Protein AF-A0A401P9Y8-F1 (afdb_monomer_lite)

Secondary structure (DSSP, 8-state):
-EEE--EEEE-TT-SS-EEEE-STTS---TT--EEE--SSPPP--TT----EEEEEEE-SS-TT-EEEEEEETTEEEEEEE-

InterPro domains:
  IPR025799 Protein arginine N-methyltransferase [PTHR11006] (3-74)
  IPR029063 S-adenosyl-L-methionine-dependent methyltransferase superfamily [SSF53335] (3-81)
  IPR055135 Protein arginine N-methyltransferase domain [PF22528] (5-71)

Foldseek 3Di:
DDKDWDKDWDDPPDPDIDIAICDPVGPHDPVRIDDDDDPDDDDDDPPDDWDWDWDWDQDPVDRVWIWIWIGTPNDIDIDIDD

Radius of gyration: 16.2 Å; chains: 1; bounding box: 33×33×43 Å

Organism: Scyliorhinus torazame (NCBI:txid75743)

Structure (mmCIF, N/CA/C/O backbone):
data_AF-A0A401P9Y8-F1
#
_entry.id   AF-A0A401P9Y8-F1
#
loop_
_atom_s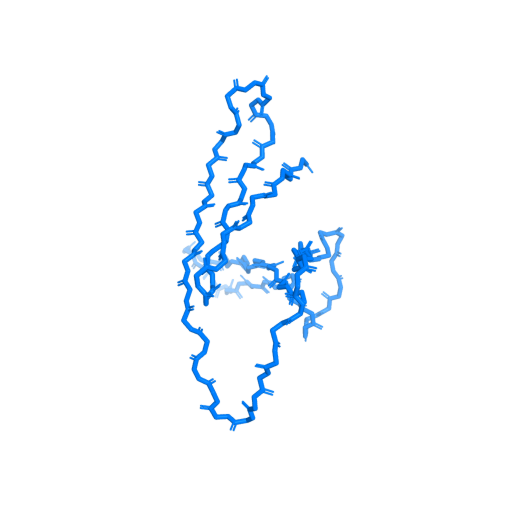ite.group_PDB
_atom_site.id
_atom_site.type_symbol
_atom_site.label_atom_id
_atom_site.label_alt_id
_atom_site.label_comp_id
_atom_site.label_asym_id
_atom_site.label_entity_id
_atom_site.label_seq_id
_atom_site.pdbx_PDB_ins_code
_atom_site.Cartn_x
_atom_site.Cartn_y
_atom_site.Cartn_z
_atom_site.occupancy
_atom_site.B_iso_or_equiv
_atom_site.auth_seq_id
_atom_site.auth_comp_id
_atom_site.auth_asym_id
_atom_site.auth_atom_id
_atom_site.pdbx_PDB_model_num
ATOM 1 N N . ALA A 1 1 ? -6.064 -5.306 9.857 1.00 94.00 1 ALA A N 1
ATOM 2 C CA . ALA A 1 1 ? -5.013 -4.430 9.301 1.00 94.00 1 ALA A CA 1
ATOM 3 C C . ALA A 1 1 ? -5.215 -4.304 7.799 1.00 94.00 1 ALA A C 1
ATOM 5 O O . ALA A 1 1 ? -5.885 -5.155 7.222 1.00 94.00 1 ALA A O 1
ATOM 6 N N . ILE A 1 2 ? -4.648 -3.274 7.183 1.00 95.88 2 ILE A N 1
ATOM 7 C CA . ILE A 1 2 ? -4.615 -3.089 5.727 1.00 95.88 2 ILE A CA 1
ATOM 8 C C . ILE A 1 2 ? -3.168 -3.263 5.279 1.00 95.88 2 ILE A C 1
ATOM 10 O O . ILE A 1 2 ? -2.263 -2.798 5.965 1.00 95.88 2 ILE A O 1
ATOM 14 N N . SER A 1 3 ? -2.938 -3.935 4.153 1.00 96.88 3 SER A N 1
ATOM 15 C CA . SER A 1 3 ? -1.598 -4.119 3.593 1.00 96.88 3 SER A CA 1
ATOM 16 C C . SER A 1 3 ? -1.489 -3.438 2.233 1.00 96.88 3 SER A C 1
ATOM 18 O O . SER A 1 3 ? -2.359 -3.615 1.381 1.00 96.88 3 SER A O 1
ATOM 20 N N . GLY A 1 4 ? -0.428 -2.654 2.048 1.00 97.12 4 GLY A N 1
ATOM 21 C CA . GLY A 1 4 ? -0.062 -2.013 0.791 1.00 97.12 4 GLY A CA 1
ATOM 22 C C . GLY A 1 4 ? 1.212 -2.620 0.208 1.00 97.12 4 GLY A C 1
ATOM 23 O O . GLY A 1 4 ? 2.147 -2.952 0.936 1.00 97.12 4 GLY A O 1
ATOM 24 N N . HIS A 1 5 ? 1.238 -2.749 -1.113 1.00 97.88 5 HIS A N 1
ATOM 25 C CA . HIS A 1 5 ? 2.394 -3.170 -1.900 1.00 97.88 5 HIS A CA 1
ATOM 26 C C . HIS A 1 5 ? 2.359 -2.449 -3.250 1.00 97.88 5 HIS A C 1
ATOM 28 O O . HIS A 1 5 ? 1.401 -1.730 -3.546 1.00 97.88 5 HIS A O 1
ATOM 34 N N . PHE A 1 6 ? 3.399 -2.633 -4.053 1.00 98.06 6 PHE A N 1
ATOM 35 C CA . PHE A 1 6 ? 3.498 -2.059 -5.388 1.00 98.06 6 PHE A CA 1
ATOM 36 C C . PHE A 1 6 ? 3.999 -3.085 -6.403 1.00 98.06 6 PHE A C 1
ATOM 38 O O . PHE A 1 6 ? 4.716 -4.034 -6.059 1.00 98.06 6 PHE A O 1
ATOM 45 N N . ASP A 1 7 ? 3.652 -2.826 -7.657 1.00 98.38 7 ASP A N 1
ATOM 46 C CA . ASP A 1 7 ? 4.111 -3.568 -8.820 1.00 98.38 7 ASP A CA 1
ATOM 47 C C . ASP A 1 7 ? 4.965 -2.643 -9.687 1.00 98.38 7 ASP A C 1
ATOM 49 O O . ASP A 1 7 ? 4.697 -1.442 -9.783 1.00 98.38 7 ASP A O 1
ATOM 53 N N . ILE A 1 8 ? 5.997 -3.199 -10.313 1.00 98.31 8 ILE A N 1
ATOM 54 C CA . ILE A 1 8 ? 6.869 -2.480 -11.242 1.00 98.31 8 ILE A CA 1
ATOM 55 C C . ILE A 1 8 ? 6.788 -3.160 -12.599 1.00 98.31 8 ILE A C 1
ATOM 57 O O . ILE A 1 8 ? 6.963 -4.374 -12.699 1.00 98.31 8 ILE A O 1
ATOM 61 N N . LEU A 1 9 ? 6.562 -2.360 -13.639 1.00 98.12 9 LEU A N 1
ATOM 62 C CA . LEU A 1 9 ? 6.455 -2.809 -15.019 1.00 98.12 9 LEU A CA 1
ATOM 63 C C . LEU A 1 9 ? 7.477 -2.081 -15.898 1.00 98.12 9 LEU A C 1
ATOM 65 O O . LEU A 1 9 ? 7.519 -0.852 -15.938 1.00 98.12 9 LEU A O 1
ATOM 69 N N . PHE A 1 10 ? 8.260 -2.857 -16.640 1.00 97.62 10 PHE A N 1
ATOM 70 C CA . PHE A 1 10 ? 9.168 -2.393 -17.683 1.00 97.62 10 PHE A CA 1
ATOM 71 C C . PHE A 1 10 ? 8.585 -2.795 -19.040 1.00 97.62 10 PHE A C 1
ATOM 73 O O . PHE A 1 10 ? 8.592 -3.974 -19.402 1.00 97.62 10 PHE A O 1
ATOM 80 N N . GLU A 1 11 ? 8.036 -1.826 -19.775 1.00 97.06 11 GLU A N 1
ATOM 81 C CA . GLU A 1 11 ? 7.314 -2.107 -21.026 1.00 97.06 11 GLU A CA 1
ATOM 82 C C . GLU A 1 11 ? 7.696 -1.230 -22.221 1.00 97.06 11 GLU A C 1
ATOM 84 O O . GLU A 1 11 ? 7.657 -1.700 -23.360 1.00 97.06 11 GLU A O 1
ATOM 89 N N . LYS A 1 12 ? 8.052 0.041 -22.003 1.00 96.75 12 LYS A N 1
ATOM 90 C CA . LYS A 1 12 ? 8.262 0.988 -23.101 1.00 96.75 12 LYS A CA 1
ATOM 91 C C . LYS A 1 12 ? 9.553 0.647 -23.848 1.00 96.75 12 LYS A C 1
ATOM 93 O O . LYS A 1 12 ? 10.630 0.714 -23.268 1.00 96.75 12 LYS A O 1
ATOM 98 N N . ASN A 1 13 ? 9.431 0.355 -25.146 1.00 96.06 13 ASN A N 1
ATOM 99 C CA . ASN A 1 13 ? 10.535 -0.008 -26.047 1.00 96.06 13 ASN A CA 1
ATOM 100 C C . ASN A 1 13 ? 11.318 -1.268 -25.623 1.00 96.06 13 ASN A C 1
ATOM 102 O O . ASN A 1 13 ? 12.484 -1.420 -25.982 1.00 96.06 13 ASN A O 1
ATOM 106 N N . CYS A 1 14 ? 10.692 -2.182 -24.878 1.00 95.88 14 CYS A N 1
ATOM 107 C CA . CYS A 1 14 ? 11.293 -3.465 -24.519 1.00 95.88 14 CYS A CA 1
ATOM 108 C C . CYS A 1 14 ? 10.843 -4.561 -25.494 1.00 95.88 14 CYS A C 1
ATOM 110 O O . CYS A 1 14 ? 9.646 -4.734 -25.717 1.00 95.88 14 CYS A O 1
ATOM 112 N N . SER A 1 15 ? 11.786 -5.344 -26.030 1.00 96.00 15 SER A N 1
ATOM 113 C CA . SER A 1 15 ? 11.471 -6.551 -26.813 1.00 96.00 15 SER A CA 1
ATOM 114 C C . SER A 1 15 ? 10.805 -7.631 -25.955 1.00 96.00 15 SER A C 1
ATOM 116 O O . SER A 1 15 ? 9.917 -8.330 -26.429 1.00 96.00 15 SER A O 1
ATOM 118 N N . ASN A 1 16 ? 11.181 -7.706 -24.674 1.00 96.00 16 ASN A N 1
ATOM 119 C CA . ASN A 1 16 ? 10.551 -8.544 -23.660 1.00 96.00 16 ASN A CA 1
ATOM 120 C C . ASN A 1 16 ? 10.083 -7.672 -22.497 1.00 96.00 16 ASN A C 1
ATOM 122 O O . ASN A 1 16 ? 10.887 -6.974 -21.879 1.00 96.00 16 ASN A O 1
ATOM 126 N N . LYS A 1 17 ? 8.787 -7.720 -22.184 1.00 97.06 17 LYS A N 1
ATOM 127 C CA . LYS A 1 17 ? 8.229 -7.013 -21.028 1.00 97.06 17 LYS A CA 1
ATOM 128 C C . LYS A 1 17 ? 8.597 -7.752 -19.749 1.00 97.06 17 LYS A C 1
ATOM 130 O O . LYS A 1 17 ? 8.476 -8.974 -19.686 1.00 97.06 17 LYS A O 1
ATOM 135 N N . VAL A 1 18 ? 9.004 -7.009 -18.728 1.00 97.56 18 VAL A N 1
ATOM 136 C CA . VAL A 1 18 ? 9.373 -7.568 -17.422 1.00 97.56 18 VAL A CA 1
ATOM 137 C C . VAL A 1 18 ? 8.544 -6.892 -16.347 1.00 97.56 18 VAL A C 1
ATOM 139 O O . VAL A 1 18 ? 8.371 -5.674 -16.356 1.00 97.56 18 VAL A O 1
ATOM 142 N N . MET A 1 19 ? 8.031 -7.684 -15.412 1.00 97.88 19 MET A N 1
ATOM 143 C CA . MET A 1 19 ? 7.264 -7.193 -14.278 1.00 97.88 19 MET A CA 1
ATOM 144 C C . MET A 1 19 ? 7.625 -7.984 -13.030 1.00 97.88 19 MET A C 1
ATOM 146 O O . MET A 1 19 ? 7.886 -9.185 -13.100 1.00 97.88 19 MET A O 1
ATOM 150 N N . PHE A 1 20 ? 7.608 -7.308 -11.889 1.00 98.12 20 PHE A N 1
ATOM 151 C CA . PHE A 1 20 ? 7.569 -7.971 -10.598 1.00 98.12 20 PHE A CA 1
ATOM 152 C C . PHE A 1 20 ? 6.606 -7.248 -9.660 1.00 98.12 20 PHE A C 1
ATOM 154 O O . PHE A 1 20 ? 6.340 -6.054 -9.798 1.00 98.12 20 PHE A O 1
ATOM 161 N N . SER A 1 21 ? 6.109 -7.998 -8.685 1.00 98.56 21 SER A N 1
ATOM 162 C CA . SER A 1 21 ? 5.201 -7.519 -7.653 1.00 98.56 21 SER A CA 1
ATOM 163 C C . SER A 1 21 ? 5.827 -7.733 -6.283 1.00 98.56 21 SER A C 1
ATOM 165 O O . SER A 1 21 ? 6.486 -8.745 -6.042 1.00 98.56 21 SER A O 1
ATOM 167 N N . THR A 1 22 ? 5.588 -6.795 -5.371 1.00 98.56 22 THR A N 1
ATOM 168 C CA . THR A 1 22 ? 5.947 -6.932 -3.948 1.00 98.56 22 THR A CA 1
ATOM 169 C C . THR A 1 22 ? 4.790 -7.477 -3.102 1.00 98.56 22 THR A C 1
ATOM 171 O O . THR A 1 22 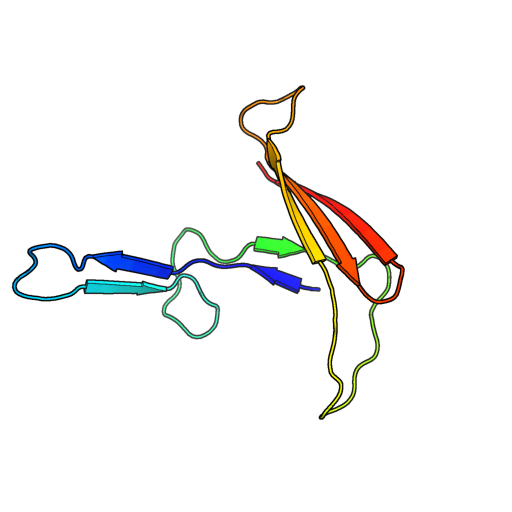? 4.861 -7.503 -1.873 1.00 98.56 22 THR A O 1
ATOM 174 N N . GLY A 1 23 ? 3.705 -7.920 -3.743 1.00 98.31 23 GLY A N 1
ATOM 175 C CA . GLY A 1 23 ? 2.508 -8.414 -3.075 1.00 98.31 23 GLY A CA 1
ATOM 176 C C . GLY A 1 23 ? 2.706 -9.733 -2.320 1.00 98.31 23 GLY A C 1
ATOM 177 O O . GLY A 1 23 ? 3.593 -10.519 -2.643 1.00 98.31 23 GLY A O 1
ATOM 178 N N . PRO A 1 24 ? 1.836 -10.032 -1.340 1.00 97.69 24 PRO A N 1
ATOM 179 C CA . PRO A 1 24 ? 1.961 -11.219 -0.487 1.00 97.69 24 PRO A CA 1
ATOM 180 C C . PRO A 1 24 ? 1.711 -12.547 -1.222 1.00 97.69 24 PRO A C 1
ATOM 182 O O . PRO A 1 24 ? 1.970 -13.610 -0.671 1.00 97.69 24 PRO A O 1
ATOM 185 N N . ARG A 1 25 ? 1.173 -12.498 -2.448 1.00 97.56 25 ARG A N 1
ATOM 186 C CA . ARG A 1 25 ? 0.973 -13.669 -3.321 1.00 97.56 25 ARG A CA 1
ATOM 187 C C . ARG A 1 25 ? 2.119 -13.875 -4.319 1.00 97.56 25 ARG A C 1
ATOM 189 O O . ARG A 1 25 ? 2.053 -14.798 -5.123 1.00 97.56 25 ARG A O 1
ATOM 196 N N . SER A 1 26 ? 3.133 -13.017 -4.276 1.00 97.56 26 SER A N 1
ATOM 197 C CA . SER A 1 26 ? 4.300 -13.030 -5.158 1.00 97.56 26 SER A CA 1
ATOM 198 C C . SER A 1 26 ? 5.539 -13.485 -4.375 1.00 97.56 26 SER A C 1
ATOM 200 O O . SER A 1 26 ? 5.524 -13.441 -3.141 1.00 97.56 26 SER A O 1
ATOM 202 N N . PRO A 1 27 ? 6.625 -13.916 -5.046 1.00 98.19 27 PRO A N 1
ATOM 203 C CA . PRO A 1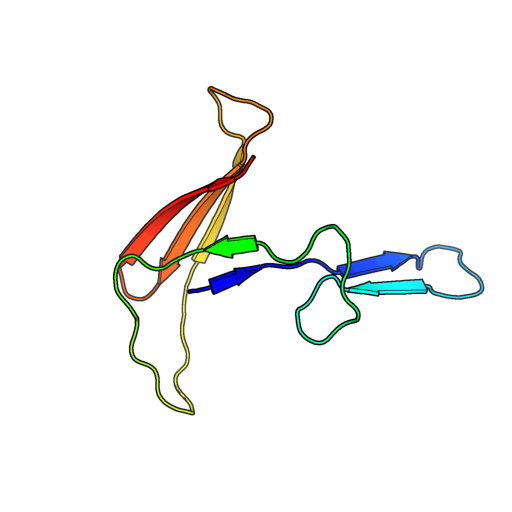 27 ? 7.888 -14.205 -4.372 1.00 98.19 27 PRO A CA 1
ATOM 204 C C . PRO A 1 27 ? 8.350 -13.036 -3.495 1.00 98.19 27 PRO A C 1
ATOM 206 O O . PRO A 1 27 ? 8.246 -11.871 -3.883 1.00 98.19 27 PRO A O 1
ATOM 209 N N . GLN A 1 28 ? 8.859 -13.346 -2.301 1.00 98.06 28 GLN A N 1
ATOM 210 C CA . GLN A 1 28 ? 9.249 -12.329 -1.330 1.00 98.06 28 GLN A CA 1
ATOM 211 C C . GLN A 1 28 ? 10.367 -11.434 -1.880 1.00 98.06 28 GLN A C 1
ATOM 213 O O . GLN A 1 28 ? 11.377 -11.909 -2.392 1.00 98.06 28 GLN A O 1
ATOM 218 N N . THR A 1 29 ? 10.210 -10.125 -1.690 1.00 98.44 29 THR A N 1
ATOM 219 C CA . THR A 1 29 ? 11.239 -9.121 -1.986 1.00 98.44 29 THR A CA 1
ATOM 220 C C . THR A 1 29 ? 11.744 -8.470 -0.695 1.00 98.44 29 THR A C 1
ATOM 222 O O . THR A 1 29 ? 11.120 -8.591 0.365 1.00 98.44 29 THR A O 1
ATOM 225 N N . HIS A 1 30 ? 12.864 -7.743 -0.764 1.00 98.00 30 HIS A N 1
ATOM 226 C CA . HIS A 1 30 ? 13.406 -7.017 0.393 1.00 98.00 30 HIS A CA 1
ATOM 227 C C . HIS A 1 30 ? 12.486 -5.884 0.886 1.00 98.00 30 HIS A C 1
ATOM 229 O O . HIS A 1 30 ? 12.540 -5.535 2.062 1.00 98.00 30 HIS A O 1
ATOM 235 N N . TRP A 1 31 ? 11.606 -5.356 0.024 1.00 97.50 31 TRP A N 1
ATOM 236 C CA . TRP A 1 31 ? 10.617 -4.337 0.393 1.00 97.50 31 TRP A CA 1
ATOM 237 C C . TRP A 1 31 ? 9.495 -4.866 1.291 1.00 97.50 31 TRP A C 1
ATOM 239 O O . TRP A 1 31 ? 8.873 -4.076 2.000 1.00 97.50 31 TRP A O 1
ATOM 249 N N . LYS A 1 32 ? 9.240 -6.185 1.296 1.00 97.44 32 LYS A N 1
ATOM 250 C CA . LYS A 1 32 ? 8.095 -6.793 1.998 1.00 97.44 32 LYS A CA 1
ATOM 251 C C . LYS A 1 32 ? 6.784 -6.065 1.628 1.00 97.44 32 LYS A C 1
ATOM 253 O O . LYS A 1 32 ? 6.579 -5.736 0.463 1.00 97.44 32 LYS A O 1
ATOM 258 N N . GLN A 1 33 ? 5.891 -5.841 2.595 1.00 98.12 33 GLN A N 1
ATOM 259 C CA . GLN A 1 33 ? 4.665 -5.055 2.443 1.00 98.12 33 GLN A CA 1
ATOM 260 C C . GLN A 1 33 ? 4.558 -4.012 3.560 1.00 98.12 33 GLN A C 1
ATOM 262 O O . GLN A 1 33 ? 4.999 -4.253 4.686 1.00 98.12 33 GLN A O 1
ATOM 267 N N . ALA A 1 34 ? 3.902 -2.886 3.278 1.00 97.06 34 ALA A N 1
ATOM 268 C CA . ALA A 1 34 ? 3.533 -1.911 4.300 1.00 97.06 34 ALA A CA 1
ATOM 269 C C . ALA A 1 34 ? 2.247 -2.366 5.002 1.00 97.06 34 ALA A C 1
ATOM 271 O O . ALA A 1 34 ? 1.244 -2.638 4.341 1.00 97.06 34 ALA A O 1
ATOM 272 N N . VAL A 1 35 ? 2.258 -2.455 6.334 1.00 97.12 35 VAL A N 1
ATOM 273 C CA . VAL A 1 35 ? 1.098 -2.889 7.127 1.00 97.12 35 VAL A CA 1
ATOM 274 C C . VAL A 1 35 ? 0.581 -1.731 7.974 1.00 97.12 35 VAL A C 1
ATOM 276 O O . VAL A 1 35 ? 1.285 -1.200 8.826 1.00 97.12 35 VAL A O 1
ATOM 279 N N . PHE A 1 36 ? -0.684 -1.381 7.766 1.00 96.88 36 PHE A N 1
ATOM 280 C CA . PHE A 1 36 ? -1.413 -0.351 8.496 1.00 96.88 36 PHE A CA 1
ATOM 281 C C . PHE A 1 36 ? -2.360 -1.025 9.492 1.00 96.88 36 PHE A C 1
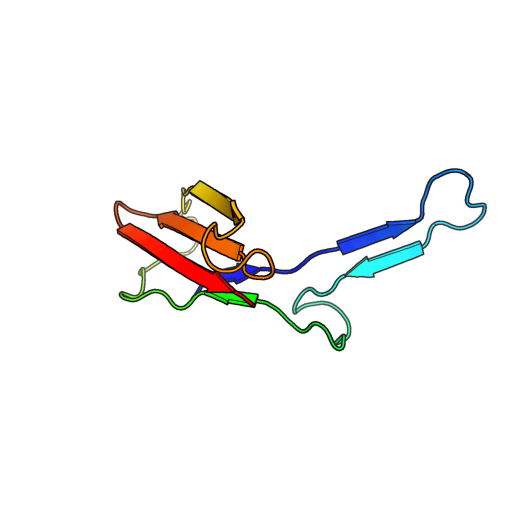ATOM 283 O O . PHE A 1 36 ? -3.404 -1.584 9.127 1.00 96.88 36 PHE A O 1
ATOM 290 N N . LEU A 1 37 ? -1.965 -1.042 10.763 1.00 96.44 37 LEU A N 1
ATOM 291 C CA . LEU A 1 37 ? -2.778 -1.612 11.834 1.00 96.44 37 LEU A CA 1
ATOM 292 C C . LEU A 1 37 ? -3.991 -0.717 12.095 1.00 96.44 37 LEU A C 1
ATOM 294 O O . LEU A 1 37 ? -3.854 0.492 12.252 1.00 96.44 37 LEU A O 1
ATOM 298 N N . LEU A 1 38 ? -5.176 -1.320 12.132 1.00 94.06 38 LEU A N 1
ATOM 299 C CA . LEU A 1 38 ? -6.399 -0.612 12.498 1.00 94.06 38 LEU A CA 1
ATOM 300 C C . LEU A 1 38 ? -6.459 -0.552 14.019 1.00 94.06 38 LEU A C 1
ATOM 302 O O . LEU A 1 38 ? -6.301 -1.594 14.654 1.00 94.06 38 LEU A O 1
ATOM 306 N N . GLU A 1 39 ? -6.699 0.629 14.580 1.00 92.44 39 GLU A N 1
ATOM 307 C CA . GLU A 1 39 ? -6.888 0.788 16.027 1.00 92.44 39 GLU A CA 1
ATOM 308 C C . GLU A 1 39 ? -8.049 -0.076 16.541 1.00 92.44 39 GLU A C 1
ATOM 310 O O . GLU A 1 39 ? -7.930 -0.749 17.560 1.00 92.44 39 GLU A O 1
ATOM 315 N N . GLN A 1 40 ? -9.145 -0.118 15.778 1.00 92.06 40 GLN A N 1
ATOM 316 C CA . GLN A 1 40 ? -10.291 -0.984 16.032 1.00 92.06 40 GLN A CA 1
ATOM 317 C C . GLN A 1 40 ? -10.503 -1.937 14.846 1.00 92.06 40 GLN A C 1
ATOM 319 O O . GLN A 1 40 ? -10.626 -1.479 13.703 1.00 92.06 40 GLN A O 1
ATOM 324 N N . PRO A 1 41 ? -10.550 -3.265 15.067 1.00 93.31 41 PRO A N 1
ATOM 325 C CA . PRO A 1 41 ? -10.845 -4.221 14.009 1.00 93.31 41 PRO A CA 1
ATOM 326 C C . PRO A 1 41 ? -12.225 -3.979 13.392 1.00 93.31 41 PRO A C 1
ATOM 328 O O . PRO A 1 41 ? -13.220 -3.805 14.092 1.00 93.31 41 PRO A O 1
ATOM 331 N N . ILE A 1 42 ? -12.299 -4.045 12.066 1.00 93.19 42 ILE A N 1
ATOM 332 C CA . ILE A 1 42 ? -13.561 -3.947 11.332 1.00 93.19 42 ILE A CA 1
ATOM 333 C C . ILE A 1 42 ? -14.055 -5.367 11.058 1.00 93.19 42 ILE A C 1
ATOM 335 O O . ILE A 1 42 ? -13.368 -6.153 10.404 1.00 93.19 42 ILE A O 1
ATOM 339 N N . LYS A 1 43 ? -15.246 -5.705 11.560 1.00 94.44 43 LYS A N 1
ATOM 340 C CA . LYS A 1 43 ? -15.913 -6.970 11.228 1.00 94.44 43 LYS A CA 1
ATOM 341 C C . LYS A 1 43 ? -16.430 -6.892 9.794 1.00 94.44 43 LYS A C 1
ATOM 343 O O . LYS A 1 43 ? -17.118 -5.937 9.450 1.00 94.44 43 LYS A O 1
ATOM 348 N N . VAL A 1 44 ? -16.119 -7.903 8.991 1.00 94.50 44 VAL A N 1
ATOM 349 C CA . VAL A 1 44 ? -16.565 -8.022 7.598 1.00 94.50 44 VAL A CA 1
ATOM 350 C C . VAL A 1 44 ? -17.107 -9.422 7.340 1.00 94.50 44 VAL A C 1
ATOM 352 O O . VAL A 1 44 ? -16.712 -10.387 8.002 1.00 94.50 44 VAL A O 1
ATOM 355 N N . LYS A 1 45 ? -18.007 -9.535 6.372 1.00 97.19 45 LYS A N 1
ATOM 356 C CA . LYS A 1 45 ? -18.570 -10.782 5.858 1.00 97.19 45 LYS A CA 1
ATOM 357 C C . LYS A 1 45 ? -18.270 -10.916 4.368 1.00 97.19 45 LYS A C 1
ATOM 359 O O . LYS A 1 45 ? -17.973 -9.950 3.669 1.00 97.19 45 LYS A O 1
ATOM 364 N N . LYS A 1 46 ? -18.344 -12.149 3.862 1.00 97.31 46 LYS A N 1
ATOM 365 C CA . LYS A 1 46 ? -18.219 -12.413 2.425 1.00 97.31 46 LYS A CA 1
ATOM 366 C C . LYS A 1 46 ? -19.322 -11.655 1.678 1.00 97.31 46 LYS A C 1
ATOM 368 O O . LYS A 1 46 ? -20.494 -11.849 1.977 1.00 97.31 46 LYS A O 1
ATOM 373 N N . GLY A 1 47 ? -18.927 -10.852 0.694 1.00 97.44 47 GLY A N 1
ATOM 374 C CA . GLY A 1 47 ? -19.838 -10.018 -0.093 1.00 97.44 47 GLY A CA 1
ATOM 375 C C . GLY A 1 47 ? -19.930 -8.566 0.380 1.00 97.44 47 GLY A C 1
ATOM 376 O O . GLY A 1 47 ? -20.469 -7.747 -0.358 1.00 97.44 47 GLY A O 1
ATOM 377 N N . ASP A 1 48 ? -19.366 -8.222 1.543 1.00 95.88 48 ASP A N 1
ATOM 378 C CA . ASP A 1 48 ? -19.317 -6.832 1.998 1.00 95.88 48 ASP A CA 1
ATOM 379 C C . ASP A 1 48 ? -18.425 -5.989 1.076 1.00 95.88 48 ASP A C 1
ATOM 381 O O . ASP A 1 48 ? -17.314 -6.385 0.710 1.00 95.88 48 ASP A O 1
ATOM 385 N N . ILE A 1 49 ? -18.894 -4.786 0.745 1.00 94.44 49 ILE A N 1
ATOM 386 C CA . ILE A 1 49 ? -18.119 -3.788 0.006 1.00 94.44 49 ILE A CA 1
ATOM 387 C C . ILE A 1 49 ? -17.561 -2.786 1.013 1.00 94.44 49 ILE A C 1
ATOM 389 O O . ILE A 1 49 ? -18.280 -1.922 1.514 1.00 94.44 49 ILE A O 1
ATOM 393 N N . LEU A 1 50 ? -16.265 -2.889 1.301 1.00 92.69 50 LEU A N 1
ATOM 394 C CA . LEU A 1 50 ? -15.581 -1.953 2.187 1.00 92.69 50 LEU A CA 1
ATOM 395 C C . LEU A 1 50 ? -15.134 -0.718 1.397 1.00 92.69 50 LEU A C 1
ATOM 397 O O . LEU A 1 50 ? -14.137 -0.754 0.677 1.00 92.69 50 LEU A O 1
ATOM 401 N N . GLN A 1 51 ? -15.880 0.377 1.526 1.00 94.56 51 GLN A N 1
ATOM 402 C CA . GLN A 1 51 ? -15.529 1.649 0.898 1.00 94.56 51 GLN A CA 1
ATOM 403 C C . GLN A 1 51 ? -14.599 2.462 1.797 1.00 94.56 51 GLN A C 1
ATOM 405 O O . GLN A 1 51 ? -14.734 2.484 3.022 1.00 94.56 51 GLN A O 1
ATOM 410 N N . GLY A 1 52 ? -13.658 3.166 1.177 1.00 94.44 52 GLY A N 1
ATOM 411 C CA . GLY A 1 52 ? -12.720 3.998 1.906 1.00 94.44 52 GLY A CA 1
ATOM 412 C C . GLY A 1 52 ? -11.931 4.937 1.013 1.00 94.44 52 GLY A C 1
ATOM 413 O O . GLY A 1 52 ? -12.080 4.951 -0.209 1.00 94.44 52 GLY A O 1
ATOM 414 N N . LYS A 1 53 ? -11.073 5.731 1.648 1.00 96.81 53 LYS A N 1
ATOM 415 C CA . LYS A 1 53 ? -10.177 6.675 0.981 1.00 96.81 53 LYS A CA 1
ATOM 416 C C . LYS A 1 53 ? -8.779 6.571 1.569 1.00 96.81 53 LYS A C 1
ATOM 418 O O . LYS A 1 53 ? -8.624 6.485 2.784 1.00 96.81 53 LYS A O 1
ATOM 423 N N . ILE A 1 54 ? -7.777 6.632 0.700 1.00 97.12 54 ILE A N 1
ATOM 424 C CA . ILE A 1 54 ? -6.369 6.765 1.070 1.00 97.12 54 ILE A CA 1
ATOM 425 C C . ILE A 1 54 ? -5.841 8.115 0.579 1.00 97.12 54 ILE A C 1
ATOM 427 O O . ILE A 1 54 ? -6.154 8.548 -0.530 1.00 97.12 54 ILE A O 1
ATOM 431 N N . ALA A 1 55 ? -5.054 8.788 1.412 1.00 97.44 55 ALA A N 1
ATOM 432 C CA . ALA A 1 55 ? -4.274 9.959 1.033 1.00 97.44 55 ALA A CA 1
ATOM 433 C C . ALA A 1 55 ? -2.818 9.752 1.458 1.00 97.44 55 ALA A C 1
ATOM 435 O O . ALA A 1 55 ? -2.557 9.367 2.596 1.00 97.44 55 ALA A O 1
ATOM 436 N N . CYS A 1 56 ? -1.885 10.010 0.546 1.00 96.31 56 CYS A N 1
ATOM 437 C CA . CYS A 1 56 ? -0.448 9.932 0.782 1.00 96.31 56 CYS A CA 1
ATOM 438 C C . CYS A 1 56 ? 0.149 11.324 0.582 1.00 96.31 56 CYS A C 1
ATOM 440 O O . CYS A 1 56 ? 0.034 11.896 -0.503 1.00 96.31 56 CYS A O 1
ATOM 442 N N . CYS A 1 57 ? 0.757 11.873 1.630 1.00 95.44 57 CYS A N 1
ATOM 443 C CA . CYS A 1 57 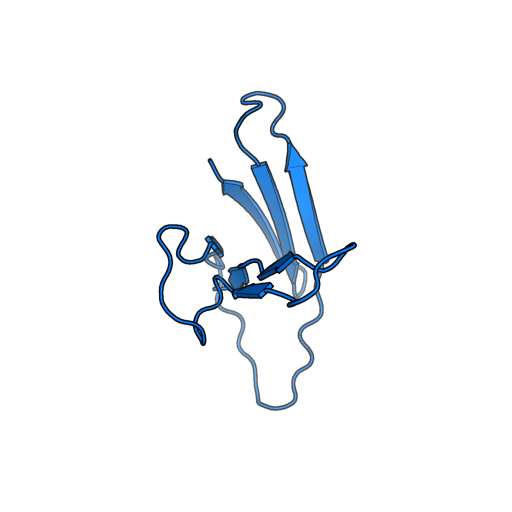? 1.331 13.213 1.619 1.00 95.44 57 CYS A CA 1
ATOM 444 C C . CYS A 1 57 ? 2.755 13.187 2.174 1.00 95.44 57 CYS A C 1
ATOM 446 O O . CYS A 1 57 ? 3.050 12.454 3.114 1.00 95.44 57 CYS A O 1
ATOM 448 N N . LYS A 1 58 ? 3.626 14.052 1.654 1.00 95.38 58 LYS A N 1
ATOM 449 C CA . LYS A 1 58 ? 4.954 14.280 2.234 1.00 95.38 58 LYS A CA 1
ATOM 450 C C . LYS A 1 58 ? 4.827 14.891 3.633 1.00 95.38 58 LYS A C 1
ATOM 452 O O . LYS A 1 58 ? 4.061 15.843 3.820 1.00 95.38 58 LYS A O 1
ATOM 457 N N . ASN A 1 59 ? 5.590 14.393 4.601 1.00 92.56 59 ASN A N 1
ATOM 458 C CA . ASN A 1 59 ? 5.678 15.031 5.909 1.00 92.56 59 ASN A CA 1
ATOM 459 C C . ASN A 1 59 ? 6.489 16.339 5.801 1.00 92.56 59 ASN A C 1
ATOM 461 O O . ASN A 1 59 ? 7.579 16.381 5.233 1.00 92.56 59 ASN A O 1
ATOM 465 N N . ARG A 1 60 ? 5.941 17.446 6.322 1.00 90.56 60 ARG A N 1
ATOM 466 C CA . ARG A 1 60 ? 6.594 18.768 6.266 1.00 90.56 60 ARG A CA 1
ATOM 467 C C . ARG A 1 60 ? 7.789 18.881 7.213 1.00 90.56 60 ARG A C 1
ATOM 469 O O . ARG A 1 60 ? 8.701 19.644 6.920 1.00 90.56 60 ARG A O 1
ATOM 476 N N . LYS A 1 61 ? 7.761 18.167 8.343 1.00 90.56 61 LYS A N 1
ATOM 477 C CA . LYS A 1 61 ? 8.826 18.212 9.360 1.00 90.56 61 LYS A CA 1
ATOM 478 C C . LYS A 1 61 ? 9.978 17.269 9.026 1.00 90.56 61 LYS A C 1
ATOM 480 O O . LYS A 1 61 ? 11.122 17.590 9.312 1.00 90.56 61 LYS A O 1
ATOM 485 N N . ASP A 1 62 ? 9.667 16.143 8.396 1.00 91.25 62 ASP A N 1
ATOM 486 C CA . ASP A 1 62 ? 10.647 15.182 7.907 1.00 91.25 62 ASP A CA 1
ATOM 487 C C . ASP A 1 62 ? 10.357 14.856 6.433 1.00 91.25 62 ASP A C 1
ATOM 489 O O . ASP A 1 62 ? 9.499 14.032 6.131 1.00 91.25 62 ASP A O 1
ATOM 493 N N . PRO A 1 63 ? 11.066 15.495 5.490 1.00 88.31 63 PRO A N 1
ATOM 494 C CA . PRO A 1 63 ? 10.845 15.321 4.060 1.00 88.31 63 PRO A CA 1
ATOM 495 C C . PRO A 1 63 ? 10.979 13.887 3.537 1.00 88.31 63 PRO A C 1
ATOM 497 O O . PRO A 1 63 ? 10.555 13.643 2.405 1.00 88.31 63 PRO A O 1
ATOM 500 N N . ARG A 1 64 ? 11.622 12.984 4.289 1.00 92.88 64 ARG A N 1
ATOM 501 C CA . ARG A 1 64 ? 11.811 11.588 3.881 1.00 92.88 64 ARG A CA 1
ATOM 502 C C . ARG A 1 64 ? 10.669 10.682 4.335 1.00 92.88 64 ARG A C 1
ATOM 504 O O . ARG A 1 64 ? 10.504 9.630 3.731 1.00 92.88 64 ARG A O 1
ATOM 511 N N . SER A 1 65 ? 9.858 11.100 5.309 1.00 94.31 65 SER A N 1
ATOM 512 C CA . SER A 1 65 ? 8.673 10.344 5.714 1.00 94.31 65 SER A CA 1
ATOM 513 C C . SER A 1 65 ? 7.415 10.728 4.937 1.00 94.31 65 SER A C 1
ATOM 515 O O . SER A 1 65 ? 7.208 11.860 4.476 1.00 94.31 65 SER A O 1
ATOM 517 N N . LEU A 1 66 ? 6.536 9.740 4.816 1.00 95.88 66 LEU A N 1
ATOM 518 C CA . LEU A 1 66 ? 5.207 9.858 4.243 1.00 95.88 66 LEU A CA 1
ATOM 519 C C . LEU A 1 66 ? 4.160 9.793 5.350 1.00 95.88 66 LEU A C 1
ATOM 521 O O . LEU A 1 66 ? 4.196 8.928 6.221 1.00 95.88 66 LEU A O 1
ATOM 525 N N . MET A 1 67 ? 3.184 10.688 5.267 1.00 96.56 67 MET A N 1
ATOM 526 C CA . MET A 1 67 ? 1.965 10.646 6.060 1.00 96.56 67 MET A CA 1
ATOM 527 C C . MET A 1 67 ? 0.876 9.975 5.233 1.00 96.56 67 MET A C 1
ATOM 529 O O . MET A 1 67 ? 0.394 10.539 4.245 1.00 96.56 67 MET A O 1
ATOM 533 N N . ILE A 1 68 ? 0.484 8.773 5.645 1.00 97.31 68 ILE A N 1
ATOM 534 C CA . ILE A 1 68 ? -0.578 7.994 5.010 1.00 97.31 68 ILE A CA 1
ATOM 535 C C . ILE A 1 68 ? -1.831 8.107 5.861 1.00 97.31 68 ILE A C 1
ATOM 537 O O . ILE A 1 68 ? -1.842 7.697 7.013 1.00 97.31 68 ILE A O 1
ATOM 541 N N . THR A 1 69 ? -2.898 8.659 5.304 1.00 97.62 69 THR A N 1
ATOM 542 C CA . THR A 1 69 ? -4.204 8.742 5.960 1.00 97.62 69 THR A CA 1
ATOM 543 C C . THR A 1 69 ? -5.158 7.759 5.305 1.00 97.62 69 THR A C 1
ATOM 545 O O . THR A 1 69 ? -5.355 7.822 4.092 1.00 97.62 69 THR A O 1
ATOM 548 N N . ILE A 1 70 ? -5.772 6.885 6.099 1.00 97.44 70 ILE A N 1
ATOM 549 C CA . ILE A 1 70 ? -6.774 5.922 5.641 1.00 97.44 70 ILE A CA 1
ATOM 550 C C . ILE A 1 70 ? -8.098 6.216 6.344 1.00 97.44 70 ILE A C 1
ATOM 552 O O . ILE A 1 70 ? -8.140 6.378 7.564 1.00 97.44 70 ILE A O 1
ATOM 556 N N . SER A 1 71 ? -9.178 6.278 5.568 1.00 96.50 71 SER A N 1
ATOM 557 C CA . SER A 1 71 ? -10.541 6.489 6.053 1.00 96.50 71 SER A CA 1
ATOM 558 C C . SER A 1 71 ? -11.455 5.348 5.624 1.00 96.50 71 SER A C 1
ATOM 560 O O . SER A 1 71 ? -11.591 5.117 4.424 1.00 96.50 71 SER A O 1
ATOM 562 N N . ILE A 1 72 ? -12.074 4.655 6.584 1.00 94.38 72 ILE A N 1
ATOM 563 C CA . ILE A 1 72 ? -13.000 3.525 6.377 1.00 94.38 72 ILE A CA 1
ATOM 564 C C . ILE A 1 72 ? -14.065 3.557 7.481 1.00 94.38 72 ILE A C 1
ATOM 566 O O . ILE A 1 72 ? -13.716 3.731 8.645 1.00 94.38 72 ILE A O 1
ATOM 570 N N . ASN A 1 73 ? -15.347 3.368 7.145 1.00 84.12 73 ASN A N 1
ATOM 571 C CA . ASN A 1 73 ? -16.464 3.289 8.108 1.00 84.12 73 ASN A CA 1
ATOM 572 C C . ASN A 1 73 ? -16.452 4.413 9.171 1.00 84.12 73 ASN A C 1
ATOM 574 O O . ASN A 1 73 ? -16.558 4.149 10.365 1.00 84.12 73 ASN A O 1
ATOM 578 N N . ASN A 1 74 ? -16.278 5.666 8.734 1.00 83.44 74 ASN A N 1
ATOM 579 C CA . ASN A 1 74 ? -16.149 6.880 9.563 1.00 83.44 74 ASN A CA 1
ATOM 580 C C . ASN A 1 74 ? -14.914 6.960 10.477 1.00 83.44 74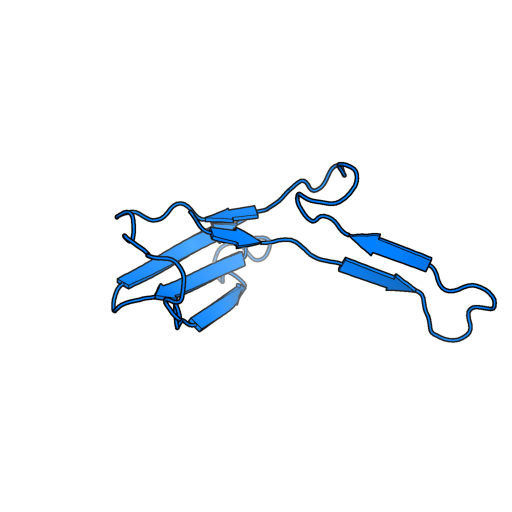 ASN A C 1
ATOM 582 O O . ASN A 1 74 ? -14.711 7.980 11.132 1.00 83.44 74 ASN A O 1
ATOM 586 N N . VAL A 1 75 ? -14.049 5.947 10.484 1.00 90.75 75 VAL A N 1
ATOM 587 C CA . VAL A 1 75 ? -12.759 5.994 11.175 1.00 90.75 75 VAL A CA 1
ATOM 588 C C . VAL A 1 75 ? -11.719 6.563 10.224 1.00 90.75 75 VAL A C 1
ATOM 590 O O . VAL A 1 75 ? -11.628 6.154 9.067 1.00 90.75 75 VAL A O 1
ATOM 593 N N . LYS A 1 76 ? -10.921 7.512 10.711 1.00 95.81 76 LYS A N 1
ATOM 594 C CA . LYS A 1 76 ? -9.785 8.087 9.992 1.00 95.81 76 LYS A CA 1
ATOM 595 C C . LYS A 1 76 ? -8.537 7.904 10.837 1.00 95.81 76 LYS A C 1
ATOM 597 O O . LYS A 1 76 ? -8.468 8.436 11.938 1.00 95.81 76 LYS A O 1
ATOM 602 N N . GLN A 1 77 ? -7.552 7.203 10.295 1.00 96.88 77 GLN A N 1
ATOM 603 C CA . GLN A 1 77 ? -6.285 6.955 10.969 1.00 96.88 77 GLN A CA 1
ATOM 604 C C . GLN A 1 77 ? -5.129 7.412 10.082 1.00 96.88 77 GLN A C 1
ATOM 606 O O . GLN A 1 77 ? -5.147 7.206 8.866 1.00 96.88 77 GLN A O 1
ATOM 611 N N . THR A 1 78 ? -4.135 8.048 10.697 1.00 96.88 78 THR A N 1
ATOM 612 C CA . THR A 1 78 ? -2.945 8.549 10.009 1.00 96.88 78 THR A CA 1
ATOM 613 C C . THR A 1 78 ? -1.708 7.828 10.520 1.00 96.88 78 THR A C 1
ATOM 615 O O . THR A 1 78 ? -1.510 7.703 11.725 1.00 96.88 78 THR A O 1
ATOM 618 N N . TYR A 1 79 ? -0.867 7.387 9.594 1.00 96.19 79 TYR A N 1
ATOM 619 C CA . TYR A 1 79 ? 0.365 6.652 9.831 1.00 96.19 79 TYR A CA 1
ATOM 620 C C . TYR A 1 79 ? 1.543 7.464 9.301 1.00 96.19 79 TYR A C 1
ATOM 622 O O . TYR A 1 79 ? 1.436 8.085 8.243 1.00 96.19 79 TYR A O 1
ATOM 630 N N . SER A 1 80 ? 2.663 7.426 10.016 1.00 94.31 80 SER A N 1
ATOM 631 C CA . SER A 1 80 ? 3.944 7.927 9.522 1.00 94.31 80 SER A CA 1
ATOM 632 C C . SER A 1 80 ? 4.773 6.739 9.052 1.00 94.31 80 SER A C 1
ATOM 634 O O . SER A 1 80 ? 5.013 5.818 9.831 1.00 94.31 80 SER A O 1
ATOM 636 N N . LEU A 1 81 ? 5.186 6.752 7.789 1.00 90.50 81 LEU A N 1
ATOM 637 C CA . LEU A 1 81 ? 6.062 5.749 7.193 1.00 90.50 81 LEU A CA 1
ATOM 638 C C . LEU A 1 81 ? 7.400 6.413 6.859 1.00 90.50 81 LEU A C 1
ATOM 640 O O . LEU A 1 81 ? 7.396 7.500 6.283 1.00 90.50 81 LEU A O 1
ATOM 644 N N . GLN A 1 82 ? 8.512 5.782 7.220 1.00 81.69 82 GLN A N 1
ATOM 645 C CA . GLN A 1 82 ? 9.869 6.257 6.941 1.00 81.69 82 GLN A CA 1
ATOM 646 C C . GLN A 1 82 ? 10.637 5.197 6.156 1.00 81.69 82 GLN A C 1
ATOM 648 O O . GLN A 1 82 ? 10.402 3.998 6.430 1.00 81.69 82 GLN A O 1
#

pLDDT: mean 95.43, std 3.31, range [81.69, 98.56]

Sequence (82 aa):
AISGHFDILFEKNCSNKVMFSTGPRSPQTHWKQAVFLLEQPIKVKKGDILQGKIACCKNRKDPRSLMITISINNVKQTYSLQ